Protein AF-A0A261B3L2-F1 (afdb_monomer_lite)

pLDDT: mean 71.05, std 16.64, range [34.56, 88.94]

Foldseek 3Di:
DDDDDDDPDDPPPPPPPPPDDDPQPVDPVSVVVVVVLLVLLVVLVVVLLVQLLVVCVVVVVDDPVRNVVLVVLQVVVCVVVVNQGDPVVSLVVCVVVCSDPVVNSVVSVVSLVVCCVPPPSNVSNNDDPPDD

Secondary structure (DSSP, 8-state):
--PPPPP-------PPPP----GGGS-HHHHHHHHHHHHHHHHHHHHHHHHHHHHHHHTT-S-HHHHHHHHHHHHHHHHHTTT---HHHHHHHHHHTT---HHHHHHHHHHHHHHHHH-GGGGGTS------

Sequence (132 aa):
MIFPELPFKEVWKTSAPTLRTRRCRSDKEYARTKALSFLDHRDSLKSYVRYLFRTTQQEQLLTDEEAVQLRKIFWKLDRKHKNYFSSDDFMWELNKNNWGKPNVTLSIHQFTEDWQKNDPKAKLILWYLTDC

Structure (mmCIF, N/CA/C/O backbone):
data_AF-A0A261B3L2-F1
#
_entry.id   AF-A0A261B3L2-F1
#
loop_
_atom_site.group_PDB
_atom_site.id
_atom_site.type_symbol
_atom_site.label_atom_id
_atom_site.label_alt_id
_atom_site.label_comp_id
_atom_site.label_asym_id
_atom_site.label_entity_id
_atom_site.label_seq_id
_atom_site.pdbx_PDB_ins_code
_atom_site.Cartn_x
_atom_site.Cartn_y
_atom_site.Cartn_z
_atom_site.occupancy
_atom_site.B_iso_or_equiv
_atom_site.auth_seq_id
_atom_site.auth_comp_id
_atom_site.auth_asym_id
_atom_site.auth_atom_id
_atom_site.pdbx_PDB_model_num
ATOM 1 N N . MET A 1 1 ? -27.968 -27.555 -23.103 1.00 35.84 1 MET A N 1
ATOM 2 C CA . MET A 1 1 ? -28.227 -26.183 -22.616 1.00 35.84 1 MET A CA 1
ATOM 3 C C . MET A 1 1 ? -26.954 -25.385 -22.822 1.00 35.84 1 MET A C 1
ATOM 5 O O . MET A 1 1 ? -25.933 -25.768 -22.274 1.00 35.84 1 MET A O 1
ATOM 9 N N . ILE A 1 2 ? -26.994 -24.372 -23.686 1.00 39.81 2 ILE A N 1
ATOM 10 C CA . ILE A 1 2 ? -25.851 -23.516 -24.028 1.00 39.81 2 ILE A CA 1
ATOM 11 C C . ILE A 1 2 ? -26.198 -22.127 -23.490 1.00 39.81 2 ILE A C 1
ATOM 13 O O . ILE A 1 2 ? -27.241 -21.585 -23.851 1.00 39.81 2 ILE A O 1
ATOM 17 N N . PHE A 1 3 ? -25.378 -21.592 -22.586 1.00 37.16 3 PHE A N 1
ATOM 18 C CA . PHE A 1 3 ? -25.517 -20.216 -22.108 1.00 37.16 3 PHE A CA 1
ATOM 19 C C . PHE A 1 3 ? -25.020 -19.264 -23.206 1.00 37.16 3 PHE A C 1
ATOM 21 O O . PHE A 1 3 ? -23.908 -19.467 -23.695 1.00 37.16 3 PHE A O 1
ATOM 28 N N . PRO A 1 4 ? -25.798 -18.250 -23.621 1.00 45.38 4 PRO A N 1
ATOM 29 C CA . PRO A 1 4 ? -25.314 -17.271 -24.581 1.00 45.38 4 PRO A CA 1
ATOM 30 C C . PRO A 1 4 ? -24.262 -16.381 -23.910 1.00 45.38 4 PRO A C 1
ATOM 32 O O . PRO A 1 4 ? -24.509 -15.792 -22.856 1.00 45.38 4 PRO A O 1
ATOM 35 N N . GLU A 1 5 ? -23.082 -16.302 -24.522 1.00 43.53 5 GLU A N 1
ATOM 36 C CA . GLU A 1 5 ? -22.013 -15.401 -24.104 1.00 43.53 5 GLU A CA 1
ATOM 37 C C . GLU A 1 5 ? -22.497 -13.948 -24.198 1.00 43.53 5 GLU A C 1
ATOM 39 O O . GLU A 1 5 ? -22.909 -13.465 -25.255 1.00 43.53 5 GLU A O 1
ATOM 44 N N . LEU A 1 6 ? -22.469 -13.246 -23.065 1.00 45.84 6 LEU A N 1
ATOM 45 C CA . LEU A 1 6 ? -22.732 -11.813 -23.014 1.00 45.84 6 LEU A CA 1
ATOM 46 C C . LEU A 1 6 ? -21.637 -11.069 -23.798 1.00 45.84 6 LEU A C 1
ATOM 48 O O . LEU A 1 6 ? -20.451 -11.331 -23.584 1.00 45.84 6 LEU A O 1
ATOM 52 N N . PRO A 1 7 ? -21.991 -10.110 -24.673 1.00 41.16 7 PRO A N 1
ATOM 53 C CA . PRO A 1 7 ? -21.003 -9.374 -25.440 1.00 41.16 7 PRO A CA 1
ATOM 54 C C . PRO A 1 7 ? -20.209 -8.460 -24.504 1.00 41.16 7 PRO A C 1
ATOM 56 O O . PRO A 1 7 ? -20.745 -7.520 -23.916 1.00 41.16 7 PRO A O 1
ATOM 59 N N . PHE A 1 8 ? -18.909 -8.728 -24.397 1.00 42.09 8 PHE A N 1
ATOM 60 C CA . PHE A 1 8 ? -17.940 -7.893 -23.695 1.00 42.09 8 PHE A CA 1
ATOM 61 C C . PHE A 1 8 ? -17.836 -6.534 -24.411 1.00 42.09 8 PHE A C 1
ATOM 63 O O . PHE A 1 8 ? -17.039 -6.342 -25.329 1.00 42.09 8 PHE A O 1
ATOM 70 N N . LYS A 1 9 ? -18.686 -5.575 -24.036 1.00 46.94 9 LYS A N 1
ATOM 71 C CA . LYS A 1 9 ? -18.595 -4.183 -24.484 1.00 46.94 9 LYS A CA 1
ATOM 72 C C . LYS A 1 9 ? -18.402 -3.271 -23.285 1.00 46.94 9 LYS A C 1
ATOM 74 O O . LYS A 1 9 ? -19.360 -2.763 -22.729 1.00 46.94 9 LYS A O 1
ATOM 79 N N . GLU A 1 10 ? -17.136 -3.026 -22.976 1.00 41.25 10 GLU A N 1
ATOM 80 C CA . GLU A 1 10 ? -16.633 -1.679 -22.703 1.00 41.25 10 GLU A CA 1
ATOM 81 C C . GLU A 1 10 ? -15.118 -1.677 -22.935 1.00 41.25 10 GLU A C 1
ATOM 83 O O . GLU A 1 10 ? -14.295 -1.963 -22.066 1.00 41.25 10 GLU A O 1
ATOM 88 N N . VAL A 1 11 ? -14.750 -1.408 -24.189 1.00 38.50 11 VAL A N 1
ATOM 89 C CA . VAL A 1 11 ? -13.375 -1.111 -24.581 1.00 38.50 11 VAL A CA 1
ATOM 90 C C . VAL A 1 11 ? -13.061 0.274 -24.030 1.00 38.50 11 VAL A C 1
ATOM 92 O O . VAL A 1 11 ? -13.355 1.289 -24.664 1.00 38.50 11 VAL A O 1
ATOM 95 N N . TRP A 1 12 ? -12.459 0.330 -22.844 1.00 34.56 12 TRP A N 1
ATOM 96 C CA . TRP A 1 12 ? -11.700 1.504 -22.437 1.00 34.56 12 TRP A CA 1
ATOM 97 C C . TRP A 1 12 ? -10.653 1.730 -23.528 1.00 34.56 12 TRP A C 1
ATOM 99 O O . TRP A 1 12 ? -9.710 0.952 -23.656 1.00 34.56 12 TRP A O 1
ATOM 109 N N . LYS A 1 13 ? -10.835 2.760 -24.362 1.00 37.12 13 LYS A N 1
ATOM 110 C CA . LYS A 1 13 ? -9.789 3.243 -25.267 1.00 37.12 13 LYS A CA 1
ATOM 111 C C . LYS A 1 13 ? -8.677 3.851 -24.411 1.00 37.12 13 LYS A C 1
ATOM 113 O O . LYS A 1 13 ? -8.535 5.067 -24.330 1.00 37.12 13 LYS A O 1
ATOM 118 N N . THR A 1 14 ? -7.889 3.014 -23.748 1.00 39.66 14 THR A N 1
ATOM 119 C CA . THR A 1 14 ? -6.543 3.387 -23.344 1.00 39.66 14 THR A CA 1
ATOM 120 C C . THR A 1 14 ? -5.756 3.462 -24.640 1.00 39.66 14 THR A C 1
ATOM 122 O O . THR A 1 14 ? -5.412 2.449 -25.244 1.00 39.66 14 THR A O 1
ATOM 125 N N . SER A 1 15 ? -5.535 4.678 -25.141 1.00 42.25 15 SER A N 1
ATOM 126 C CA . SER A 1 15 ? -4.474 4.895 -26.115 1.00 42.25 15 SER A CA 1
ATOM 127 C C . SER A 1 15 ? -3.233 4.198 -25.564 1.00 42.25 15 SER A C 1
ATOM 129 O O . SER A 1 15 ? -2.781 4.519 -24.462 1.00 42.25 15 SER A O 1
ATOM 131 N N . ALA A 1 16 ? -2.744 3.175 -26.275 1.00 44.56 16 ALA A N 1
ATOM 132 C CA . ALA A 1 16 ? -1.500 2.523 -25.901 1.00 44.56 16 ALA A CA 1
ATOM 133 C C . ALA A 1 16 ? -0.469 3.644 -25.716 1.00 44.56 16 ALA A C 1
ATOM 135 O O . ALA A 1 16 ? -0.374 4.502 -26.603 1.00 44.56 16 ALA A O 1
ATOM 136 N N . PRO A 1 17 ? 0.211 3.725 -24.558 1.00 46.50 17 PRO A N 1
ATOM 137 C CA . PRO A 1 17 ? 1.071 4.855 -24.256 1.00 46.50 17 PRO A CA 1
ATOM 138 C C . PRO A 1 17 ? 2.057 5.018 -25.408 1.00 46.50 17 PRO A C 1
ATOM 140 O O . PRO A 1 17 ? 2.831 4.108 -25.710 1.00 46.50 17 PRO A O 1
ATOM 143 N N . THR A 1 18 ? 1.976 6.155 -26.103 1.00 42.00 18 THR A N 1
ATOM 144 C CA . THR A 1 18 ? 2.860 6.435 -27.226 1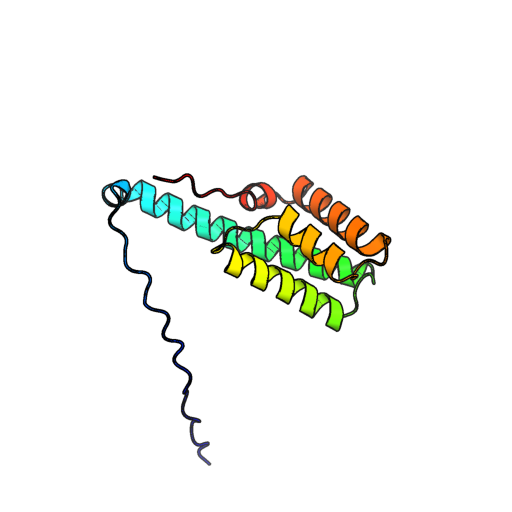.00 42.00 18 THR A CA 1
ATOM 145 C C . THR A 1 18 ? 4.280 6.398 -26.700 1.00 42.00 18 THR A C 1
ATOM 147 O O . THR A 1 18 ? 4.652 7.111 -25.767 1.00 42.00 18 THR A O 1
ATOM 150 N N . LEU A 1 19 ? 5.052 5.492 -27.285 1.00 43.19 19 LEU A N 1
ATOM 151 C CA . LEU A 1 19 ? 6.430 5.184 -26.958 1.00 43.19 19 LEU A CA 1
ATOM 152 C C . LEU A 1 19 ? 7.298 6.445 -27.167 1.00 43.19 19 LEU A C 1
ATOM 154 O O . LEU A 1 19 ? 7.993 6.539 -28.175 1.00 43.19 19 LEU A O 1
ATOM 158 N N . ARG A 1 20 ? 7.312 7.392 -26.213 1.00 44.16 20 ARG A N 1
ATOM 159 C CA . ARG A 1 20 ? 8.137 8.614 -26.267 1.00 44.16 20 ARG A CA 1
ATOM 160 C C . ARG A 1 20 ? 9.606 8.239 -26.483 1.00 44.16 20 ARG A C 1
ATOM 162 O O . ARG A 1 20 ? 10.206 7.511 -25.694 1.00 44.16 20 ARG A O 1
ATOM 169 N N . THR A 1 21 ? 10.171 8.713 -27.584 1.00 43.69 21 THR A N 1
ATOM 170 C CA . THR A 1 21 ? 11.564 8.514 -27.989 1.00 43.69 21 THR A CA 1
ATOM 171 C C . THR A 1 21 ? 12.462 9.488 -27.222 1.00 43.69 21 THR A C 1
ATOM 173 O O . THR A 1 21 ? 12.777 10.566 -27.716 1.00 43.69 21 THR A O 1
ATOM 176 N N . ARG A 1 22 ? 12.853 9.143 -25.988 1.00 52.16 22 ARG A N 1
ATOM 177 C CA . ARG A 1 22 ? 13.997 9.777 -25.299 1.00 52.16 22 ARG A CA 1
ATOM 178 C C . ARG A 1 22 ? 15.240 8.889 -25.431 1.00 52.16 22 ARG A C 1
ATOM 180 O O . ARG A 1 22 ? 15.117 7.676 -25.602 1.00 52.16 22 ARG A O 1
ATOM 187 N N . ARG A 1 23 ? 16.428 9.505 -25.335 1.00 50.41 23 ARG A N 1
ATOM 188 C CA . ARG A 1 23 ? 17.769 8.896 -25.506 1.00 50.41 23 ARG A CA 1
ATOM 189 C C . ARG A 1 23 ? 17.986 7.586 -24.725 1.00 50.41 23 ARG A C 1
ATOM 191 O O . ARG A 1 23 ? 18.772 6.759 -25.154 1.00 50.41 23 ARG A O 1
ATOM 198 N N . CYS A 1 24 ? 17.228 7.338 -23.659 1.00 51.53 24 CYS A N 1
ATOM 199 C CA . CYS A 1 24 ? 17.343 6.156 -22.797 1.00 51.53 24 CYS A CA 1
ATOM 200 C C . CYS A 1 24 ? 16.823 4.826 -23.375 1.00 51.53 24 CYS A C 1
ATOM 202 O O . CYS A 1 24 ? 16.789 3.830 -22.661 1.00 51.53 24 CYS A O 1
ATOM 204 N N . ARG A 1 25 ? 16.419 4.774 -24.655 1.00 53.34 25 ARG A N 1
ATOM 205 C CA . ARG A 1 25 ? 16.094 3.509 -25.344 1.00 53.34 25 ARG A CA 1
ATOM 206 C C . ARG A 1 25 ? 17.279 2.797 -25.984 1.00 53.34 25 ARG A C 1
ATOM 208 O O . ARG A 1 25 ? 17.163 1.602 -26.238 1.00 53.34 25 ARG A O 1
ATOM 215 N N . SER A 1 26 ? 18.365 3.503 -26.303 1.00 57.97 26 SER A N 1
ATOM 216 C CA . SER A 1 26 ? 19.537 2.858 -26.912 1.00 57.97 26 SER A CA 1
ATOM 217 C C . SER A 1 26 ? 20.249 1.932 -25.928 1.00 57.97 26 SER A C 1
ATOM 219 O O . SER A 1 26 ? 20.889 0.973 -26.349 1.00 57.97 26 SER A O 1
ATOM 221 N N . ASP A 1 27 ? 20.077 2.179 -24.629 1.00 72.19 27 ASP A N 1
ATOM 222 C CA . ASP A 1 27 ? 20.579 1.330 -23.560 1.00 72.19 27 ASP A CA 1
ATOM 223 C C . ASP A 1 27 ? 19.504 0.320 -23.122 1.00 72.19 27 ASP A C 1
ATOM 225 O O . ASP A 1 27 ? 18.587 0.607 -22.342 1.00 72.19 27 ASP A O 1
ATOM 229 N N . LYS A 1 28 ? 19.601 -0.890 -23.683 1.00 76.50 28 LYS A N 1
ATOM 230 C CA . LYS A 1 28 ? 18.696 -2.006 -23.380 1.00 76.50 28 LYS A CA 1
ATOM 231 C C . LYS A 1 28 ? 18.788 -2.442 -21.916 1.00 76.50 28 LYS A C 1
ATOM 233 O O . LYS A 1 28 ? 17.775 -2.866 -21.357 1.00 76.50 28 LYS A O 1
ATOM 238 N N . GL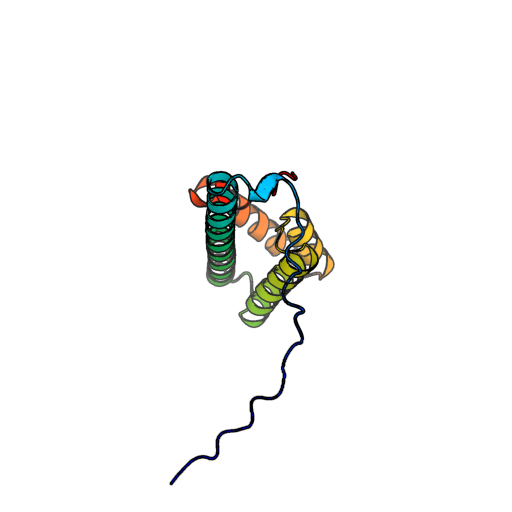U A 1 29 ? 19.965 -2.354 -21.301 1.00 78.31 29 GLU A N 1
ATOM 239 C CA . GLU A 1 29 ? 20.173 -2.757 -19.907 1.00 78.31 29 GLU A CA 1
ATOM 240 C C . GLU A 1 29 ? 19.546 -1.751 -18.950 1.00 78.31 29 GLU A C 1
ATOM 242 O O . GLU A 1 29 ? 18.862 -2.145 -18.000 1.00 78.31 29 GLU A O 1
ATOM 247 N N . TYR A 1 30 ? 19.668 -0.460 -19.257 1.00 73.00 30 TYR A N 1
ATOM 248 C CA . TYR A 1 30 ? 18.982 0.598 -18.525 1.00 73.00 30 TYR A CA 1
ATOM 249 C C . TYR A 1 30 ? 17.459 0.427 -18.576 1.00 73.00 30 TYR A C 1
ATOM 251 O O . TYR A 1 30 ? 16.793 0.426 -17.537 1.00 73.00 30 TYR A O 1
ATOM 259 N N . ALA A 1 31 ? 16.893 0.215 -19.771 1.00 74.25 31 ALA A N 1
ATOM 260 C CA . ALA A 1 31 ? 15.455 0.004 -19.936 1.00 74.25 31 ALA A CA 1
ATOM 261 C C . ALA A 1 31 ? 14.960 -1.248 -19.187 1.00 74.25 31 ALA A C 1
ATOM 263 O O . ALA A 1 31 ? 13.914 -1.205 -18.534 1.00 74.25 31 ALA A O 1
ATOM 264 N N . ARG A 1 32 ? 15.725 -2.349 -19.236 1.00 79.00 32 ARG A N 1
ATOM 265 C CA . ARG A 1 32 ? 15.420 -3.591 -18.508 1.00 79.00 32 ARG A CA 1
ATOM 266 C C . ARG A 1 32 ? 15.459 -3.382 -16.998 1.00 79.00 32 ARG A C 1
ATOM 268 O O . ARG A 1 32 ? 14.521 -3.779 -16.314 1.00 79.00 32 ARG A O 1
ATOM 275 N N . THR A 1 33 ? 16.504 -2.732 -16.493 1.00 80.06 33 THR A N 1
ATOM 276 C CA . THR A 1 33 ? 16.660 -2.429 -15.065 1.00 80.06 33 THR A CA 1
ATOM 277 C C . THR A 1 33 ? 15.503 -1.570 -14.569 1.00 80.06 33 THR A C 1
ATOM 279 O O . THR A 1 33 ? 14.860 -1.920 -13.586 1.00 80.06 33 THR A O 1
ATOM 282 N N . LYS A 1 34 ? 15.147 -0.506 -15.300 1.00 74.75 34 LYS A N 1
ATOM 283 C CA . LYS A 1 34 ? 13.999 0.347 -14.956 1.00 74.75 34 LYS A CA 1
ATOM 284 C C . LYS A 1 34 ? 12.678 -0.426 -14.935 1.00 74.75 34 LYS A C 1
ATOM 286 O O . LYS A 1 34 ? 11.874 -0.206 -14.032 1.00 74.75 34 LYS A O 1
ATOM 291 N N . ALA A 1 35 ? 12.454 -1.327 -15.892 1.00 80.12 35 ALA A N 1
ATOM 292 C CA . ALA A 1 35 ? 11.247 -2.151 -15.927 1.00 80.12 35 ALA A CA 1
ATOM 293 C C . ALA A 1 35 ? 11.168 -3.118 -14.733 1.00 80.12 35 ALA A C 1
ATOM 295 O O . ALA A 1 35 ? 10.114 -3.219 -14.108 1.00 80.12 35 ALA A O 1
ATOM 296 N N . LEU A 1 36 ? 12.273 -3.786 -14.386 1.00 83.62 36 LEU A N 1
ATOM 297 C CA . LEU A 1 36 ? 12.334 -4.685 -13.228 1.00 83.62 36 LEU A CA 1
ATOM 298 C C . LEU A 1 36 ? 12.134 -3.924 -11.914 1.00 83.62 36 LEU A C 1
ATOM 300 O O . LEU A 1 36 ? 11.268 -4.298 -11.132 1.00 83.62 36 LEU A O 1
ATOM 304 N N . SER A 1 37 ? 12.828 -2.798 -11.720 1.00 80.69 37 SER A N 1
ATOM 305 C CA . SER A 1 37 ? 12.649 -1.966 -10.523 1.00 80.69 37 SER A CA 1
ATOM 306 C C . SER A 1 37 ? 11.217 -1.451 -10.374 1.00 80.69 37 SER A C 1
ATOM 308 O O . SER A 1 37 ? 10.709 -1.368 -9.260 1.00 80.69 37 SER A O 1
ATOM 310 N N . PHE A 1 38 ? 10.542 -1.132 -11.484 1.00 81.06 38 PHE A N 1
ATOM 311 C CA . PHE A 1 38 ? 9.126 -0.779 -11.445 1.00 81.06 38 PHE A CA 1
ATOM 312 C C . PHE A 1 38 ? 8.268 -1.952 -10.951 1.00 81.06 38 PHE A C 1
ATOM 314 O O . PHE A 1 38 ? 7.417 -1.754 -10.088 1.00 81.06 38 PHE A O 1
ATOM 321 N N . LEU A 1 39 ? 8.485 -3.171 -11.454 1.00 85.62 39 LEU A N 1
ATOM 322 C CA . LEU A 1 39 ? 7.746 -4.356 -10.998 1.00 85.62 39 LEU A CA 1
ATOM 323 C C . LEU A 1 39 ? 7.980 -4.634 -9.507 1.00 85.62 39 LEU A C 1
ATOM 325 O O . LEU A 1 39 ? 7.008 -4.804 -8.768 1.00 85.62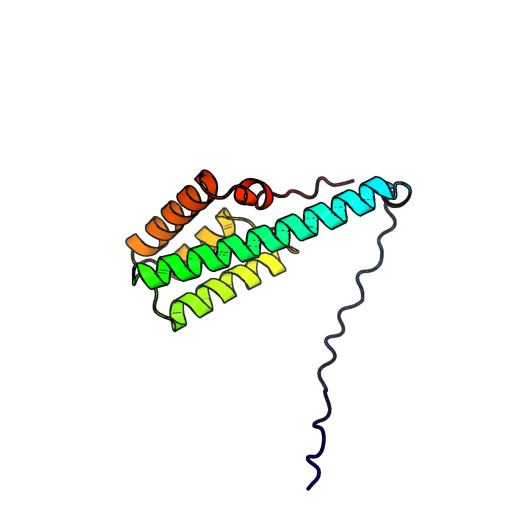 39 LEU A O 1
ATOM 329 N N . ASP A 1 40 ? 9.233 -4.575 -9.057 1.00 84.62 40 ASP A N 1
ATOM 330 C CA . ASP A 1 40 ? 9.606 -4.743 -7.650 1.00 84.62 40 ASP A CA 1
ATOM 331 C C . ASP A 1 40 ? 8.916 -3.703 -6.755 1.00 84.62 40 ASP A C 1
ATOM 333 O O . ASP A 1 40 ? 8.365 -4.032 -5.698 1.00 84.62 40 ASP A O 1
ATOM 337 N N . HIS A 1 41 ? 8.863 -2.449 -7.210 1.00 82.94 41 HIS A N 1
ATOM 338 C CA . HIS A 1 41 ? 8.121 -1.380 -6.549 1.00 82.94 41 HIS A CA 1
ATOM 339 C C . HIS A 1 41 ? 6.618 -1.701 -6.454 1.00 82.94 41 HIS A C 1
ATOM 341 O O . HIS A 1 41 ? 6.026 -1.595 -5.376 1.00 82.94 41 HIS A O 1
ATOM 347 N N . ARG A 1 42 ? 5.985 -2.158 -7.546 1.00 85.62 42 ARG A N 1
ATOM 348 C CA . ARG A 1 42 ? 4.552 -2.518 -7.552 1.00 85.62 42 ARG A CA 1
ATOM 349 C C . ARG A 1 42 ? 4.231 -3.668 -6.610 1.00 85.62 42 ARG A C 1
ATOM 351 O O . ARG A 1 42 ? 3.189 -3.639 -5.952 1.00 85.62 42 ARG A O 1
ATOM 358 N N . ASP A 1 43 ? 5.088 -4.674 -6.542 1.00 86.88 43 ASP A N 1
ATOM 359 C CA . ASP A 1 43 ? 4.870 -5.810 -5.651 1.00 86.88 43 ASP A CA 1
ATOM 360 C C . ASP A 1 43 ? 5.104 -5.445 -4.185 1.00 86.88 43 ASP A C 1
ATOM 362 O O . ASP A 1 43 ? 4.360 -5.902 -3.312 1.00 86.88 43 ASP A O 1
ATOM 366 N N . SER A 1 44 ? 6.044 -4.540 -3.920 1.00 84.81 44 SER A N 1
ATOM 367 C CA . SER A 1 44 ? 6.268 -3.969 -2.589 1.00 84.81 44 SER A CA 1
ATOM 368 C C . SER A 1 44 ? 5.069 -3.137 -2.126 1.00 84.81 44 SER A C 1
ATOM 370 O O . SER A 1 44 ? 4.559 -3.367 -1.031 1.00 84.81 44 SER A O 1
ATOM 372 N N . LEU A 1 45 ? 4.518 -2.276 -2.991 1.00 84.31 45 LEU A N 1
ATOM 373 C CA . LEU A 1 45 ? 3.289 -1.522 -2.711 1.00 84.31 45 LEU A CA 1
ATOM 374 C C . LEU A 1 45 ? 2.093 -2.434 -2.407 1.00 84.31 45 LEU A C 1
ATOM 376 O O . LEU A 1 45 ? 1.359 -2.197 -1.448 1.00 84.31 45 LEU A O 1
ATOM 380 N N . LYS A 1 46 ? 1.887 -3.502 -3.190 1.00 86.31 46 LYS A N 1
ATOM 381 C CA . LYS A 1 46 ? 0.821 -4.483 -2.908 1.00 86.31 46 LYS A CA 1
ATOM 382 C C . LYS A 1 46 ? 1.025 -5.164 -1.554 1.00 86.31 46 LYS A C 1
ATOM 384 O O . LYS A 1 46 ? 0.036 -5.440 -0.877 1.00 86.31 46 LYS A O 1
ATOM 389 N N . SER A 1 47 ? 2.274 -5.465 -1.187 1.00 87.88 47 SER A N 1
ATOM 390 C CA . SER A 1 47 ? 2.622 -6.056 0.112 1.00 87.88 47 SER A CA 1
ATOM 391 C C . SER A 1 47 ? 2.233 -5.120 1.253 1.00 87.88 47 SER A C 1
ATOM 393 O O . SER A 1 47 ? 1.496 -5.525 2.147 1.00 87.88 47 SER A O 1
ATOM 395 N N . TYR A 1 48 ? 2.623 -3.850 1.154 1.00 85.75 48 TYR A N 1
ATOM 396 C CA . TYR A 1 48 ? 2.292 -2.816 2.130 1.00 85.75 48 TYR A CA 1
ATOM 397 C C . TYR A 1 48 ? 0.782 -2.611 2.302 1.00 85.75 48 TYR A C 1
ATOM 399 O O . TYR A 1 48 ? 0.279 -2.655 3.420 1.00 85.75 48 TYR A O 1
ATOM 407 N N . VAL A 1 49 ? 0.022 -2.484 1.208 1.00 84.81 49 VAL A N 1
ATOM 408 C CA . VAL A 1 49 ? -1.443 -2.327 1.294 1.00 84.81 49 VAL A CA 1
ATOM 409 C C . VAL A 1 49 ? -2.102 -3.545 1.943 1.00 84.81 49 VAL A C 1
ATOM 411 O O . VAL A 1 49 ? -3.035 -3.395 2.727 1.00 84.81 49 VAL A O 1
ATOM 414 N N . ARG A 1 50 ? -1.627 -4.760 1.634 1.00 87.75 50 ARG A N 1
ATOM 415 C CA . ARG A 1 50 ? -2.124 -5.987 2.279 1.00 87.75 50 ARG A CA 1
ATOM 416 C C . ARG A 1 50 ? -1.795 -6.019 3.765 1.00 87.75 50 ARG A C 1
ATOM 418 O O . ARG A 1 50 ? -2.643 -6.454 4.535 1.00 87.75 50 ARG A O 1
ATOM 425 N N . TYR A 1 51 ? -0.589 -5.599 4.140 1.00 88.94 51 TYR A N 1
ATOM 426 C CA . TYR A 1 51 ? -0.184 -5.488 5.535 1.00 88.94 51 TYR A CA 1
ATOM 427 C C . TYR A 1 51 ? -1.104 -4.514 6.276 1.00 88.94 51 TYR A C 1
ATOM 429 O O . TYR A 1 51 ? -1.782 -4.938 7.204 1.00 88.94 51 TYR A O 1
ATOM 437 N N . LEU A 1 52 ? -1.246 -3.273 5.794 1.00 86.00 52 LEU A N 1
ATOM 438 C CA . LEU A 1 52 ? -2.108 -2.278 6.438 1.00 86.00 52 LEU A CA 1
ATOM 439 C C . LEU A 1 52 ? -3.549 -2.768 6.589 1.00 86.00 52 LEU A C 1
ATOM 441 O O . LEU A 1 52 ? -4.143 -2.622 7.653 1.00 86.00 52 LEU A O 1
ATOM 445 N N . PHE A 1 53 ? -4.107 -3.373 5.540 1.00 84.44 53 PHE A N 1
ATOM 446 C CA . PHE A 1 53 ? -5.466 -3.910 5.564 1.00 84.44 53 PHE A CA 1
ATOM 447 C C . PHE A 1 53 ? -5.630 -5.003 6.628 1.00 84.44 53 PHE A C 1
ATOM 449 O O . PHE A 1 53 ? -6.568 -4.963 7.414 1.00 84.44 53 PHE A O 1
ATOM 456 N N . ARG A 1 54 ? -4.693 -5.957 6.693 1.00 87.06 54 ARG A N 1
ATOM 457 C CA . ARG A 1 54 ? -4.739 -7.039 7.685 1.00 87.06 54 ARG A CA 1
ATOM 458 C C . ARG A 1 54 ? -4.591 -6.511 9.104 1.00 87.06 54 ARG A C 1
ATOM 460 O O . ARG A 1 54 ? -5.391 -6.881 9.952 1.00 87.06 54 ARG A O 1
ATOM 467 N N . THR A 1 55 ? -3.615 -5.641 9.346 1.00 88.06 55 THR A N 1
ATOM 468 C CA . THR A 1 55 ? -3.346 -5.106 10.685 1.00 88.06 55 THR A CA 1
ATOM 469 C C . THR A 1 55 ? -4.518 -4.260 11.179 1.00 88.06 55 THR A C 1
ATOM 471 O O . THR A 1 55 ? -4.980 -4.442 12.297 1.00 88.06 55 THR A O 1
ATOM 474 N N . THR A 1 56 ? -5.085 -3.397 10.331 1.00 84.25 56 THR A N 1
ATOM 475 C CA . THR A 1 56 ? -6.241 -2.566 10.718 1.00 84.25 56 THR A CA 1
ATOM 476 C C . THR A 1 56 ? -7.506 -3.376 11.009 1.00 84.25 56 THR A C 1
ATOM 478 O O . THR A 1 56 ? -8.258 -3.002 11.907 1.00 84.25 56 THR A O 1
ATOM 481 N N . GLN A 1 57 ? -7.731 -4.493 10.310 1.00 84.12 57 GLN A N 1
ATOM 482 C CA . GLN A 1 57 ? -8.815 -5.425 10.638 1.00 84.12 57 GLN A CA 1
ATOM 483 C C . GLN A 1 57 ? -8.537 -6.214 11.925 1.00 84.12 57 GLN A C 1
ATOM 485 O O . GLN A 1 57 ? -9.434 -6.368 12.750 1.00 84.12 57 GLN A O 1
ATOM 490 N N . GLN A 1 58 ? -7.309 -6.712 12.112 1.00 87.81 58 GLN A N 1
ATOM 491 C CA . GLN A 1 58 ? -6.910 -7.465 13.309 1.00 87.81 58 GLN A CA 1
ATOM 492 C C . GLN A 1 58 ? -7.065 -6.633 14.585 1.00 87.81 58 GLN A C 1
ATOM 494 O O . GLN A 1 58 ? -7.594 -7.126 15.576 1.00 87.81 58 GLN A O 1
ATOM 499 N N . GLU A 1 59 ? -6.680 -5.362 14.521 1.00 86.69 59 GLU A N 1
ATOM 500 C CA . GLU A 1 59 ? -6.799 -4.396 15.617 1.00 86.69 59 GLU A CA 1
ATOM 501 C C . GLU A 1 59 ? -8.218 -3.807 15.746 1.00 86.69 59 GLU A C 1
ATOM 503 O O . GLU A 1 59 ? -8.448 -2.910 16.553 1.00 86.69 59 GLU A O 1
ATOM 508 N N . GLN A 1 60 ? -9.180 -4.286 14.943 1.00 84.81 60 GLN A N 1
ATOM 509 C CA . GLN A 1 60 ? -10.576 -3.822 14.924 1.00 84.81 60 GLN A CA 1
ATOM 510 C C . GLN A 1 60 ? -10.706 -2.298 14.745 1.00 84.81 60 GLN A C 1
ATOM 512 O O . GLN A 1 60 ? -11.648 -1.668 15.228 1.00 84.81 60 GLN A O 1
ATOM 517 N N . LEU A 1 61 ? -9.744 -1.694 14.040 1.00 83.31 61 LEU A N 1
ATOM 518 C CA . LEU A 1 61 ? -9.686 -0.254 13.796 1.00 83.31 61 LEU A CA 1
ATOM 519 C C . LEU A 1 61 ? -10.588 0.167 12.640 1.00 83.31 61 LEU A C 1
ATOM 521 O O . LEU A 1 61 ? -11.077 1.294 12.639 1.00 83.31 61 LEU A O 1
ATOM 525 N N . LEU A 1 62 ? -10.777 -0.727 11.668 1.00 81.50 62 LEU A N 1
ATOM 526 C CA . LEU A 1 62 ? -11.637 -0.529 10.507 1.00 81.50 62 LEU A CA 1
ATOM 527 C C . LEU A 1 62 ? -12.619 -1.693 10.383 1.00 81.50 62 LEU A C 1
ATOM 529 O O . LEU A 1 62 ? -12.249 -2.857 10.541 1.00 81.50 62 LEU A O 1
ATOM 533 N N . THR A 1 63 ? -13.856 -1.373 10.023 1.00 82.94 63 THR A N 1
ATOM 534 C CA . THR A 1 63 ? -14.819 -2.336 9.480 1.00 82.94 63 THR A CA 1
ATOM 535 C C . THR A 1 63 ? -14.396 -2.806 8.082 1.00 82.94 63 THR A C 1
ATOM 537 O O . THR A 1 63 ? -13.556 -2.189 7.422 1.00 82.94 63 THR A O 1
ATOM 540 N N . ASP A 1 64 ? -15.001 -3.882 7.577 1.00 82.06 64 ASP A N 1
ATOM 541 C CA . ASP A 1 64 ? -14.706 -4.392 6.229 1.00 82.06 64 ASP A CA 1
ATOM 542 C C . ASP A 1 64 ? -15.019 -3.368 5.130 1.00 82.06 64 ASP A C 1
ATOM 544 O O . ASP A 1 64 ? -14.251 -3.193 4.180 1.00 82.06 64 ASP A O 1
ATOM 548 N N . GLU A 1 65 ? -16.134 -2.654 5.274 1.00 83.81 65 GLU A N 1
ATOM 549 C CA . GLU A 1 65 ? -16.542 -1.582 4.365 1.00 83.81 65 GLU A CA 1
ATOM 550 C C . GLU A 1 65 ? -15.523 -0.447 4.374 1.00 83.81 65 GLU A C 1
ATOM 552 O O . GLU A 1 65 ? -15.151 0.081 3.317 1.00 83.81 65 GLU A O 1
ATOM 557 N N . GLU A 1 66 ? -15.022 -0.118 5.564 1.00 82.31 66 GLU A N 1
ATOM 558 C CA . GLU A 1 66 ? -14.008 0.901 5.729 1.00 82.31 66 GLU A CA 1
ATOM 559 C C . GLU A 1 66 ? -12.690 0.475 5.057 1.00 82.31 66 GLU A C 1
ATOM 561 O O . GLU A 1 66 ? -12.129 1.160 4.193 1.00 82.31 66 GLU A O 1
ATOM 566 N N . ALA A 1 67 ? -12.227 -0.732 5.351 1.00 80.25 67 ALA A N 1
ATOM 567 C CA . ALA A 1 67 ? -11.008 -1.275 4.777 1.00 80.25 67 ALA A CA 1
ATOM 568 C C . ALA A 1 67 ? -11.078 -1.346 3.228 1.00 80.25 67 ALA A C 1
ATOM 570 O O . ALA A 1 67 ? -10.087 -1.100 2.525 1.00 80.25 67 ALA A O 1
ATOM 571 N N . VAL A 1 68 ? -12.265 -1.594 2.654 1.00 84.50 68 VAL A N 1
ATOM 572 C CA . VAL A 1 68 ? -12.498 -1.527 1.201 1.00 84.50 68 VAL A CA 1
ATOM 573 C C . VAL A 1 68 ? -12.328 -0.108 0.647 1.00 84.50 68 VAL A C 1
ATOM 575 O O . VAL A 1 68 ? -11.730 0.043 -0.427 1.00 84.50 68 VAL A O 1
ATOM 578 N N . GLN A 1 69 ? -12.813 0.945 1.315 1.00 83.38 69 GLN A N 1
ATOM 579 C CA . GLN A 1 69 ? -12.597 2.306 0.800 1.00 83.38 69 GLN A CA 1
ATOM 580 C C . GLN A 1 69 ? -11.164 2.787 1.016 1.00 83.38 69 GLN A C 1
ATOM 582 O O . GLN A 1 69 ? -10.650 3.464 0.128 1.00 83.38 69 GLN A O 1
ATOM 587 N N . LEU A 1 70 ? -10.489 2.392 2.102 1.00 82.62 70 LEU A N 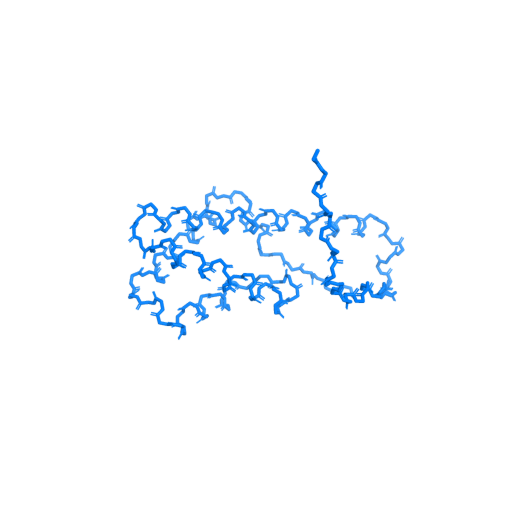1
ATOM 588 C CA . LEU A 1 70 ? -9.057 2.655 2.294 1.00 82.62 70 LEU A CA 1
ATOM 589 C C . LEU A 1 70 ? -8.266 2.194 1.058 1.00 82.62 70 LEU A C 1
ATOM 591 O O . LEU A 1 70 ? -7.495 2.950 0.458 1.00 82.62 70 LEU A O 1
ATOM 595 N N . ARG A 1 71 ? -8.552 0.972 0.593 1.00 85.56 71 ARG A N 1
ATOM 596 C CA . ARG A 1 71 ? -7.979 0.416 -0.638 1.00 85.56 71 ARG A CA 1
ATOM 597 C C . ARG A 1 71 ? -8.357 1.231 -1.882 1.00 85.56 71 ARG A C 1
ATOM 599 O O . ARG A 1 71 ? -7.520 1.406 -2.768 1.00 85.56 71 ARG A O 1
ATOM 606 N N . LYS A 1 72 ? -9.591 1.737 -1.987 1.00 87.25 72 LYS A N 1
ATOM 607 C CA . LYS A 1 72 ? -10.016 2.595 -3.112 1.00 87.25 72 LYS A CA 1
ATOM 608 C C . LYS A 1 72 ? -9.283 3.938 -3.123 1.00 87.25 72 LYS A C 1
ATOM 610 O O . LYS A 1 72 ? -8.853 4.357 -4.197 1.00 87.25 72 LYS A O 1
ATOM 615 N N . ILE A 1 73 ? -9.126 4.590 -1.968 1.00 85.00 73 ILE A N 1
ATOM 616 C CA . ILE A 1 73 ? -8.390 5.857 -1.818 1.00 85.00 73 ILE A CA 1
ATOM 617 C C . ILE A 1 73 ? -6.948 5.662 -2.279 1.00 85.00 73 ILE A C 1
ATOM 619 O O . ILE A 1 73 ? -6.478 6.410 -3.138 1.00 85.00 73 ILE A O 1
ATOM 623 N N . PHE A 1 74 ? -6.300 4.592 -1.811 1.00 84.31 74 PHE A N 1
ATOM 624 C CA . PHE A 1 74 ? -4.948 4.231 -2.227 1.00 84.31 74 PHE A CA 1
ATOM 625 C C . PHE A 1 74 ? -4.821 4.137 -3.759 1.00 84.31 74 PHE A C 1
ATOM 627 O O . PHE A 1 74 ? -4.035 4.862 -4.366 1.00 84.31 74 PHE A O 1
ATOM 634 N N . TRP A 1 75 ? -5.640 3.309 -4.423 1.00 84.94 75 TRP A N 1
ATOM 635 C CA . TRP A 1 75 ? -5.547 3.129 -5.882 1.00 84.94 75 TRP A CA 1
ATOM 636 C C . TRP A 1 75 ? -6.017 4.344 -6.688 1.00 84.94 75 TRP A C 1
ATOM 638 O O . TRP A 1 75 ? -5.672 4.493 -7.864 1.00 84.94 75 TRP A O 1
ATOM 648 N N . LYS A 1 76 ? -6.851 5.208 -6.104 1.00 87.12 76 LYS A N 1
ATOM 649 C CA . LYS A 1 76 ? -7.232 6.485 -6.715 1.00 87.12 76 LYS A CA 1
ATOM 650 C C . LYS A 1 76 ? -6.032 7.429 -6.746 1.00 87.12 76 LYS A C 1
ATOM 652 O O . LYS A 1 76 ? -5.763 8.001 -7.801 1.00 87.12 76 LYS A O 1
ATOM 657 N N . LEU A 1 77 ? -5.314 7.555 -5.632 1.00 83.62 77 LEU A N 1
ATOM 658 C CA . LEU A 1 77 ? -4.112 8.380 -5.542 1.00 83.62 77 LEU A CA 1
ATOM 659 C C . LEU A 1 77 ? -2.995 7.838 -6.427 1.00 83.62 77 LEU A C 1
ATOM 661 O O . LEU A 1 77 ? -2.492 8.570 -7.271 1.00 83.62 77 LEU A O 1
ATOM 665 N N . ASP A 1 78 ? -2.699 6.544 -6.345 1.00 83.25 78 ASP A N 1
ATOM 666 C CA . ASP A 1 78 ? -1.684 5.900 -7.184 1.00 83.25 78 ASP A CA 1
ATOM 667 C C . ASP A 1 78 ? -1.894 6.195 -8.683 1.00 83.25 78 ASP A C 1
ATOM 669 O O . ASP A 1 78 ? -0.977 6.623 -9.384 1.00 83.25 78 ASP A O 1
ATOM 673 N N . ARG A 1 79 ? -3.137 6.093 -9.176 1.00 83.12 79 ARG A N 1
ATOM 674 C CA . ARG A 1 79 ? -3.471 6.452 -10.566 1.00 83.12 79 ARG A CA 1
ATOM 675 C C . ARG A 1 79 ? -3.348 7.948 -10.846 1.00 83.12 79 ARG A C 1
ATOM 677 O O . ARG A 1 79 ? -2.814 8.321 -11.891 1.00 83.12 79 ARG A O 1
ATOM 684 N N . LYS A 1 80 ? -3.824 8.804 -9.934 1.00 83.00 80 LYS A N 1
ATOM 685 C CA . LYS A 1 80 ? -3.730 10.272 -10.052 1.00 83.00 80 LYS A CA 1
ATOM 686 C C . LYS A 1 80 ? -2.273 10.722 -10.194 1.00 83.00 80 LYS A C 1
ATOM 688 O O . LYS A 1 80 ? -1.982 11.601 -11.001 1.00 83.00 80 LYS A O 1
ATOM 693 N N . HIS A 1 81 ? -1.366 10.066 -9.479 1.00 78.56 81 HIS A N 1
ATOM 694 C CA . HIS A 1 81 ? 0.064 10.353 -9.479 1.00 78.56 81 HIS A CA 1
ATOM 695 C C . HIS A 1 81 ? 0.853 9.499 -10.490 1.00 78.56 81 HIS A C 1
ATOM 697 O O . HIS A 1 81 ? 2.069 9.400 -10.401 1.00 78.56 81 HIS A O 1
ATOM 703 N N . LYS A 1 82 ? 0.195 8.908 -11.502 1.00 79.38 82 LYS A N 1
ATOM 704 C CA . LYS A 1 82 ? 0.848 8.135 -12.583 1.00 79.38 82 LYS A CA 1
ATOM 705 C C . LYS A 1 82 ? 1.710 6.965 -12.073 1.00 79.38 82 LYS A C 1
ATOM 707 O O . LYS A 1 82 ? 2.782 6.701 -12.614 1.00 79.38 82 LYS A O 1
ATOM 712 N N . ASN A 1 83 ? 1.196 6.227 -11.090 1.00 72.69 83 ASN A N 1
ATOM 713 C CA . ASN A 1 83 ? 1.845 5.112 -10.388 1.00 72.69 83 ASN A CA 1
ATOM 714 C C . ASN A 1 83 ? 3.023 5.521 -9.494 1.00 72.69 83 ASN A C 1
ATOM 716 O O . ASN A 1 83 ? 3.870 4.687 -9.180 1.00 72.69 83 ASN A O 1
ATOM 720 N N . TYR A 1 84 ? 3.081 6.794 -9.109 1.00 72.75 84 TYR A N 1
ATOM 721 C CA . TYR A 1 84 ? 3.983 7.286 -8.083 1.00 72.75 84 TYR A CA 1
ATOM 722 C C . TYR A 1 84 ? 3.223 7.355 -6.757 1.00 72.75 84 TYR A C 1
ATOM 724 O O . TYR A 1 84 ? 2.338 8.193 -6.580 1.00 72.75 84 TYR A O 1
ATOM 732 N N . PHE A 1 85 ? 3.520 6.434 -5.843 1.00 73.38 85 PHE A N 1
ATOM 733 C CA . PHE A 1 85 ? 2.899 6.445 -4.524 1.00 73.38 85 PHE A CA 1
ATOM 734 C C . PHE A 1 85 ? 3.544 7.512 -3.633 1.00 73.38 85 PHE A C 1
ATOM 736 O O . PHE A 1 85 ? 4.764 7.573 -3.507 1.00 73.38 85 PHE A O 1
ATOM 743 N N . SER A 1 86 ? 2.703 8.314 -2.983 1.00 75.50 86 SER A N 1
ATOM 744 C CA . SER A 1 86 ? 3.087 9.330 -2.005 1.00 75.50 86 SER A CA 1
ATOM 745 C C . SER A 1 86 ? 2.412 8.991 -0.679 1.00 75.50 86 SER A C 1
ATOM 747 O O . SER A 1 86 ? 1.180 8.976 -0.596 1.00 75.50 86 SER A O 1
ATOM 749 N N . SER A 1 87 ? 3.212 8.675 0.345 1.00 72.44 87 SER A N 1
ATOM 750 C CA . SER A 1 87 ? 2.705 8.428 1.701 1.00 72.44 87 SER A CA 1
ATOM 751 C C . SER A 1 87 ? 1.977 9.652 2.239 1.00 72.44 87 SER A C 1
ATOM 753 O O . SER A 1 87 ? 0.913 9.516 2.834 1.00 72.44 87 SER A O 1
ATOM 755 N N . ASP A 1 88 ? 2.508 10.838 1.966 1.00 76.44 88 ASP A N 1
ATOM 756 C CA . ASP A 1 88 ? 2.000 12.094 2.509 1.00 76.44 88 ASP A CA 1
ATOM 757 C C . ASP A 1 88 ? 0.634 12.431 1.909 1.00 76.44 88 ASP A C 1
ATOM 759 O O . ASP A 1 88 ? -0.305 12.725 2.647 1.00 76.44 88 ASP A O 1
ATOM 763 N N . ASP A 1 89 ? 0.477 12.285 0.586 1.00 81.56 89 ASP A N 1
ATOM 764 C CA . ASP A 1 89 ? -0.815 12.480 -0.087 1.00 81.56 89 ASP A CA 1
ATOM 765 C C . ASP A 1 89 ? -1.853 11.452 0.376 1.00 81.56 89 ASP A C 1
ATOM 767 O O . ASP A 1 89 ? -3.038 11.768 0.520 1.00 81.56 89 ASP A O 1
ATOM 771 N N . PHE A 1 90 ? -1.414 10.213 0.619 1.00 80.25 90 PHE A N 1
ATOM 772 C CA . PHE A 1 90 ? -2.277 9.166 1.151 1.00 80.25 90 PHE A CA 1
ATOM 773 C C . PHE A 1 90 ? -2.776 9.521 2.550 1.00 80.25 90 PHE A C 1
ATOM 775 O O . PHE A 1 90 ? -3.987 9.561 2.760 1.00 80.25 90 PHE A O 1
ATOM 782 N N . MET A 1 91 ? -1.880 9.867 3.474 1.00 78.19 91 MET A N 1
ATOM 783 C CA . MET A 1 91 ? -2.249 10.261 4.837 1.00 78.19 91 MET A CA 1
ATOM 784 C C . MET A 1 91 ? -3.098 11.539 4.860 1.00 78.19 91 MET A C 1
ATOM 786 O O . MET A 1 91 ? -4.055 11.635 5.631 1.00 78.19 91 MET A O 1
ATOM 790 N N . TRP A 1 92 ? -2.810 12.498 3.977 1.00 82.38 92 TRP A N 1
ATOM 791 C CA . TRP A 1 92 ? -3.604 13.713 3.814 1.00 82.38 92 TRP A CA 1
ATOM 792 C C . TRP A 1 92 ? -5.056 13.415 3.416 1.00 82.38 92 TRP A C 1
ATOM 794 O O . TRP A 1 92 ? -5.985 13.939 4.034 1.00 82.38 92 TRP A O 1
ATOM 804 N N . GLU A 1 93 ? -5.283 12.549 2.421 1.00 83.56 93 GLU A N 1
ATOM 805 C CA . GLU A 1 93 ? -6.643 12.151 2.025 1.00 83.56 93 GLU A CA 1
ATOM 806 C C . GLU A 1 93 ? -7.370 11.369 3.127 1.00 83.56 93 GLU A C 1
ATOM 808 O O . GLU A 1 93 ? -8.579 11.544 3.297 1.00 83.56 93 GLU A O 1
ATOM 813 N N . LEU A 1 94 ? -6.668 10.546 3.913 1.00 78.81 94 LEU A N 1
ATOM 814 C CA . LEU A 1 94 ? -7.284 9.856 5.054 1.00 78.81 94 LEU A CA 1
ATOM 815 C C . LEU A 1 94 ? -7.769 10.839 6.122 1.00 78.81 94 LEU A C 1
ATOM 817 O O . LEU A 1 94 ? -8.908 10.736 6.581 1.00 78.81 94 LEU A O 1
ATOM 821 N N . ASN A 1 95 ? -6.952 11.842 6.444 1.00 77.25 95 ASN A N 1
ATOM 822 C CA . ASN A 1 95 ? -7.325 12.899 7.381 1.00 77.25 95 ASN A CA 1
ATOM 823 C C . ASN A 1 95 ? -8.504 13.733 6.874 1.00 77.25 95 ASN A C 1
ATOM 825 O O . ASN A 1 95 ? -9.444 14.001 7.620 1.00 77.25 95 ASN A O 1
ATOM 829 N N . LYS A 1 96 ? -8.494 14.104 5.589 1.00 78.88 96 LYS A N 1
ATOM 830 C CA . LYS A 1 96 ? -9.530 14.952 4.985 1.00 78.88 96 LYS A CA 1
ATOM 831 C C . LYS A 1 96 ? -10.917 14.312 4.995 1.00 78.88 96 LYS A C 1
ATOM 833 O O . LYS A 1 96 ? -11.909 15.014 5.163 1.00 78.88 96 LYS A O 1
ATOM 838 N N . ASN A 1 97 ? -11.002 12.999 4.796 1.00 68.31 97 ASN A N 1
ATOM 839 C CA . ASN A 1 97 ? -12.291 12.310 4.747 1.00 68.31 97 ASN A CA 1
ATOM 840 C C . ASN A 1 97 ? -12.887 12.043 6.143 1.00 68.31 97 ASN A C 1
ATOM 842 O O . ASN A 1 97 ? -13.928 11.399 6.232 1.00 68.31 97 ASN A O 1
ATOM 846 N N . ASN A 1 98 ? -12.263 12.532 7.224 1.00 61.59 98 ASN A N 1
ATOM 847 C CA . ASN A 1 98 ? -12.707 12.314 8.603 1.00 61.59 98 ASN A CA 1
ATOM 848 C C . ASN A 1 98 ? -12.838 10.823 8.968 1.00 61.59 98 ASN A C 1
ATOM 850 O O . ASN A 1 98 ? -13.617 10.440 9.834 1.00 61.59 98 ASN A O 1
ATOM 854 N N . TRP A 1 99 ? -12.012 9.982 8.338 1.00 60.50 99 TRP A N 1
ATOM 855 C CA . TRP A 1 99 ? -11.793 8.590 8.752 1.00 60.50 99 TRP A CA 1
ATOM 856 C C . TRP A 1 99 ? -11.057 8.511 10.098 1.00 60.50 99 TRP A C 1
ATOM 858 O O . TRP A 1 99 ? -10.903 7.448 10.695 1.00 60.50 99 TRP A O 1
ATOM 868 N N . GLY A 1 100 ? -10.637 9.676 10.594 1.00 50.03 100 GLY A N 1
ATOM 869 C CA . GLY A 1 100 ? -10.155 9.911 11.932 1.00 50.03 100 GLY A CA 1
ATOM 870 C C . GLY A 1 100 ? -11.272 9.863 12.974 1.00 50.03 100 GLY A C 1
ATOM 871 O O . GLY A 1 100 ? -11.810 10.891 13.377 1.00 50.03 100 GLY A O 1
ATOM 872 N N . LYS A 1 101 ? -11.442 8.697 13.600 1.00 59.00 101 LYS A N 1
ATOM 873 C CA . LYS A 1 101 ? -11.173 8.737 15.043 1.00 59.00 101 LYS A CA 1
ATOM 874 C C . LYS A 1 101 ? -9.681 9.070 15.174 1.00 59.00 101 LYS A C 1
ATOM 876 O O . LYS A 1 101 ? -8.904 8.450 14.449 1.00 59.00 101 LYS A O 1
ATOM 881 N N . PRO A 1 102 ? -9.253 10.000 16.044 1.00 59.03 102 PRO A N 1
ATOM 882 C CA . PRO A 1 102 ? -7.845 10.406 16.165 1.00 59.03 102 PRO A CA 1
ATOM 883 C C . PRO A 1 102 ? -6.855 9.226 16.207 1.00 59.03 102 PRO A C 1
ATOM 885 O O . PRO A 1 102 ? -5.739 9.321 15.704 1.00 59.03 102 PRO A O 1
ATOM 888 N N . ASN A 1 103 ? -7.309 8.085 16.727 1.00 68.44 103 ASN A N 1
ATOM 889 C CA . ASN A 1 103 ? -6.532 6.861 16.857 1.00 68.44 103 ASN A CA 1
ATOM 890 C C . ASN A 1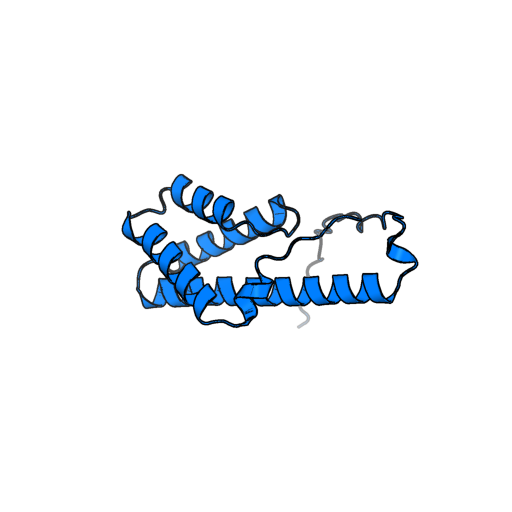 103 ? -6.275 6.132 15.526 1.00 68.44 103 ASN A C 1
ATOM 892 O O . ASN A 1 103 ? -5.219 5.541 15.384 1.00 68.44 103 ASN A O 1
ATOM 896 N N . VAL A 1 104 ? -7.170 6.178 14.532 1.00 73.31 104 VAL A N 1
ATOM 897 C CA . VAL A 1 104 ? -7.035 5.360 13.306 1.00 73.31 104 VAL A CA 1
ATOM 898 C C . VAL A 1 104 ? -5.915 5.875 12.403 1.00 73.31 104 VAL A C 1
ATOM 900 O O . VAL A 1 104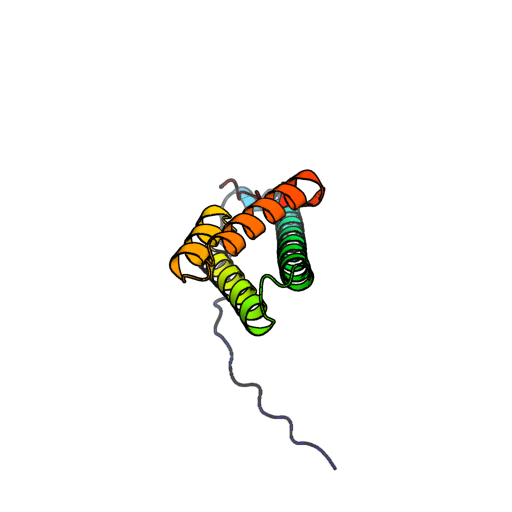 ? -5.049 5.097 12.011 1.00 73.31 104 VAL A O 1
ATOM 903 N N . THR A 1 105 ? -5.876 7.179 12.104 1.00 75.31 105 THR A N 1
ATOM 904 C CA . THR A 1 105 ? -4.767 7.762 11.325 1.00 75.31 105 THR A CA 1
ATOM 905 C C . THR A 1 105 ? -3.436 7.560 12.048 1.00 75.31 105 THR A C 1
ATOM 907 O O . THR A 1 105 ? -2.449 7.181 11.418 1.00 75.31 105 THR A O 1
ATOM 910 N N . LEU A 1 106 ? -3.404 7.785 13.367 1.00 77.56 106 LEU A N 1
ATOM 911 C CA . LEU A 1 106 ? -2.195 7.607 14.168 1.00 77.56 106 LEU A CA 1
ATOM 912 C C . LEU A 1 106 ? -1.712 6.148 14.139 1.00 77.56 106 LEU A C 1
ATOM 914 O O . LEU A 1 106 ? -0.532 5.904 13.904 1.00 77.56 106 LEU A O 1
ATOM 918 N N . SER A 1 107 ? -2.617 5.179 14.294 1.00 82.62 107 SER A N 1
ATOM 919 C CA . SER A 1 107 ? -2.288 3.755 14.193 1.00 82.62 107 SER A CA 1
ATOM 920 C C . SER A 1 107 ? -1.811 3.376 12.792 1.00 82.62 107 SER A C 1
ATOM 922 O O . SER A 1 107 ? -0.820 2.671 12.664 1.00 82.62 107 SER A O 1
ATOM 924 N N . ILE A 1 108 ? -2.434 3.894 11.726 1.00 81.19 108 ILE A N 1
ATOM 925 C CA . ILE A 1 108 ? -1.957 3.674 10.350 1.00 81.19 108 ILE A CA 1
ATOM 926 C C . ILE A 1 108 ? -0.540 4.239 10.163 1.00 81.19 108 ILE A C 1
ATOM 928 O O . ILE A 1 108 ? 0.281 3.595 9.509 1.00 81.19 108 ILE A O 1
ATOM 932 N N . HIS A 1 109 ? -0.223 5.394 10.758 1.00 79.81 109 HIS A N 1
ATOM 933 C CA . HIS A 1 109 ? 1.136 5.946 10.751 1.00 79.81 109 HIS A CA 1
ATOM 934 C C . HIS A 1 109 ? 2.126 4.997 11.439 1.00 79.81 109 HIS A C 1
ATOM 936 O O . HIS A 1 109 ? 3.149 4.647 10.858 1.00 79.81 109 HIS A O 1
ATOM 942 N N . GLN A 1 110 ? 1.787 4.515 12.637 1.00 84.69 110 GLN A N 1
ATOM 943 C CA . GLN A 1 110 ? 2.617 3.574 13.395 1.00 84.69 110 GLN A CA 1
ATOM 944 C C . GLN A 1 110 ? 2.830 2.258 12.641 1.00 84.69 110 GLN A C 1
ATOM 946 O O . GLN A 1 110 ? 3.964 1.821 12.483 1.00 84.69 110 GLN A O 1
ATOM 951 N N . PHE A 1 111 ? 1.774 1.672 12.075 1.00 86.69 111 PHE A N 1
ATOM 952 C CA . PHE A 1 111 ? 1.885 0.463 11.255 1.00 86.69 111 PHE A CA 1
ATOM 953 C C . PHE A 1 111 ? 2.752 0.690 10.018 1.00 86.69 111 PHE A C 1
ATOM 955 O O . PHE A 1 111 ? 3.505 -0.191 9.610 1.00 86.69 111 PHE A O 1
ATOM 962 N N . THR A 1 112 ? 2.668 1.875 9.413 1.00 81.81 112 THR A N 1
ATOM 963 C CA . THR A 1 112 ? 3.516 2.231 8.272 1.00 81.81 112 THR A CA 1
ATOM 964 C C . THR A 1 112 ? 4.984 2.270 8.677 1.00 81.81 112 THR A C 1
ATOM 966 O O . THR A 1 112 ? 5.810 1.666 7.994 1.00 81.81 112 THR A O 1
ATOM 969 N N . GLU A 1 113 ? 5.312 2.912 9.799 1.00 82.81 113 GLU A N 1
ATOM 970 C CA . GLU A 1 113 ? 6.674 2.919 10.338 1.00 82.81 113 GLU A CA 1
ATOM 971 C C . GLU A 1 113 ? 7.169 1.513 10.697 1.00 82.81 113 GLU A C 1
ATOM 973 O O . GLU A 1 113 ? 8.305 1.157 10.382 1.00 82.81 113 GLU A O 1
ATOM 978 N N . ASP A 1 114 ? 6.329 0.702 11.339 1.00 86.06 114 ASP A N 1
ATOM 979 C CA . ASP A 1 114 ? 6.674 -0.661 11.744 1.00 86.06 114 ASP A CA 1
ATOM 980 C C . ASP A 1 114 ? 6.930 -1.550 10.532 1.00 86.06 114 ASP A C 1
ATOM 982 O O . ASP A 1 114 ? 7.920 -2.284 10.491 1.00 86.06 114 ASP A O 1
ATOM 986 N N . TRP A 1 115 ? 6.088 -1.455 9.505 1.00 83.31 115 TRP A N 1
ATOM 987 C CA . TRP A 1 115 ? 6.315 -2.159 8.250 1.00 83.31 115 TRP A CA 1
ATOM 988 C C . TRP A 1 115 ? 7.601 -1.684 7.570 1.00 83.31 115 TRP A C 1
ATOM 990 O O . TRP A 1 115 ? 8.382 -2.506 7.098 1.00 83.31 115 TRP A O 1
ATOM 1000 N N . GLN A 1 116 ? 7.876 -0.376 7.578 1.00 79.94 116 GLN A N 1
ATOM 1001 C CA . GLN A 1 116 ? 9.103 0.176 7.003 1.00 79.94 116 GLN A CA 1
ATOM 1002 C C . GLN A 1 116 ? 10.378 -0.294 7.710 1.00 79.94 116 GLN A C 1
ATOM 1004 O O . GLN A 1 116 ? 11.401 -0.506 7.055 1.00 79.94 116 GLN A O 1
ATOM 1009 N N . LYS A 1 117 ? 10.321 -0.469 9.033 1.00 81.44 117 LYS A N 1
ATOM 1010 C CA . LYS A 1 117 ? 11.440 -0.968 9.844 1.00 81.44 117 LYS A CA 1
ATOM 1011 C C . LYS A 1 117 ? 11.675 -2.467 9.652 1.00 81.44 117 LYS A C 1
ATOM 1013 O O . LYS A 1 117 ? 12.826 -2.898 9.666 1.00 81.44 117 LYS A O 1
ATOM 1018 N N . ASN A 1 118 ? 10.608 -3.249 9.478 1.00 82.94 118 ASN A N 1
ATOM 1019 C CA . ASN A 1 118 ? 10.669 -4.710 9.578 1.00 82.94 118 ASN A CA 1
ATOM 1020 C C . ASN A 1 118 ? 10.554 -5.459 8.238 1.00 82.94 118 ASN A C 1
ATOM 1022 O O . ASN A 1 118 ? 10.970 -6.615 8.165 1.00 82.94 118 ASN A O 1
ATOM 1026 N N . ASP A 1 119 ? 10.019 -4.847 7.176 1.00 79.31 119 ASP A N 1
ATOM 1027 C CA . ASP A 1 119 ? 9.889 -5.492 5.865 1.00 79.31 119 ASP A CA 1
ATOM 1028 C C . ASP A 1 119 ? 11.012 -5.032 4.913 1.00 79.31 119 ASP A C 1
ATOM 1030 O O . ASP A 1 119 ? 11.095 -3.849 4.565 1.00 79.31 119 ASP A O 1
ATOM 1034 N N . PRO A 1 120 ? 11.877 -5.939 4.416 1.00 75.50 120 PRO A N 1
ATOM 1035 C CA . PRO A 1 120 ? 12.952 -5.574 3.493 1.00 75.50 120 PRO A CA 1
ATOM 1036 C C . PRO A 1 120 ? 12.441 -4.944 2.186 1.00 75.50 120 PRO A C 1
ATOM 1038 O O . PRO A 1 120 ? 13.183 -4.201 1.538 1.00 75.50 120 PRO A O 1
ATOM 1041 N N . LYS A 1 121 ? 11.176 -5.183 1.806 1.00 76.62 121 LYS A N 1
ATOM 1042 C CA . LYS A 1 121 ? 10.538 -4.576 0.628 1.00 76.62 121 LYS A CA 1
ATOM 1043 C C . LYS A 1 121 ? 10.213 -3.099 0.814 1.00 76.62 121 LYS A C 1
ATOM 1045 O O . LYS A 1 121 ? 9.950 -2.410 -0.170 1.00 76.62 121 LYS A O 1
ATOM 1050 N N . ALA A 1 122 ? 10.264 -2.572 2.035 1.00 74.38 122 ALA A N 1
ATOM 1051 C CA . ALA A 1 122 ? 9.937 -1.177 2.294 1.00 74.38 122 ALA A CA 1
ATOM 1052 C C . ALA A 1 122 ? 10.826 -0.181 1.556 1.00 74.38 122 ALA A C 1
ATOM 1054 O O . ALA A 1 122 ? 10.347 0.842 1.064 1.00 74.38 122 ALA A O 1
ATOM 1055 N N . LYS A 1 123 ? 12.098 -0.534 1.370 1.00 71.19 123 LYS A N 1
ATOM 1056 C CA . LYS A 1 123 ? 13.068 0.267 0.611 1.00 71.19 123 LYS A CA 1
ATOM 1057 C C . LYS A 1 123 ? 12.666 0.462 -0.855 1.00 71.19 123 LYS A C 1
ATOM 1059 O O . LYS A 1 123 ? 13.130 1.396 -1.496 1.00 71.19 123 LYS A O 1
ATOM 1064 N N . LEU A 1 124 ? 11.801 -0.406 -1.380 1.00 71.69 124 LEU A N 1
ATOM 1065 C CA . LEU A 1 124 ? 11.354 -0.403 -2.771 1.00 71.69 124 LEU A CA 1
ATOM 1066 C C . LEU A 1 124 ? 10.062 0.405 -2.973 1.00 71.69 124 LEU A C 1
ATOM 1068 O O . LEU A 1 124 ? 9.662 0.643 -4.110 1.00 71.69 124 LEU A O 1
ATOM 1072 N N . ILE A 1 125 ? 9.397 0.848 -1.898 1.00 66.94 125 ILE A N 1
ATOM 1073 C CA . ILE A 1 125 ? 8.202 1.704 -1.990 1.00 66.94 125 ILE A CA 1
ATOM 1074 C C . ILE A 1 125 ? 8.566 3.158 -2.290 1.00 66.94 125 ILE A C 1
ATOM 1076 O O . ILE A 1 125 ? 7.855 3.806 -3.053 1.00 66.94 125 ILE A O 1
ATOM 1080 N N . LEU A 1 126 ? 9.692 3.651 -1.772 1.00 60.03 126 LEU A N 1
ATOM 1081 C CA . LEU A 1 126 ? 10.211 5.000 -2.040 1.00 60.03 126 LEU A CA 1
ATOM 1082 C C . LEU A 1 126 ? 10.927 5.068 -3.399 1.00 60.03 126 LEU A C 1
ATOM 1084 O O . LEU A 1 126 ? 12.057 5.545 -3.511 1.00 60.03 126 LEU A O 1
ATOM 1088 N N . TRP A 1 127 ? 10.299 4.524 -4.439 1.00 50.75 127 TRP A N 1
ATOM 1089 C CA . TRP A 1 127 ? 10.898 4.472 -5.761 1.00 50.75 127 TRP A CA 1
ATOM 1090 C C . TRP A 1 127 ? 10.627 5.758 -6.538 1.00 50.75 127 TRP A C 1
ATOM 1092 O O . TRP A 1 127 ? 9.485 6.108 -6.830 1.00 50.75 127 TRP A O 1
ATOM 1102 N N . TYR A 1 128 ? 11.709 6.425 -6.931 1.00 52.59 128 TYR A N 1
ATOM 1103 C CA . TYR A 1 128 ? 11.682 7.557 -7.844 1.00 52.59 128 TYR A CA 1
ATOM 1104 C C . TYR A 1 128 ? 12.107 7.104 -9.242 1.00 52.59 128 TYR A C 1
ATOM 1106 O O . TYR A 1 128 ? 13.194 6.551 -9.441 1.00 52.59 128 TYR A O 1
ATOM 1114 N N . LEU A 1 129 ? 11.287 7.418 -10.247 1.00 44.94 129 LEU A N 1
ATOM 1115 C CA . LEU A 1 129 ? 11.778 7.543 -11.616 1.00 44.94 129 LEU A CA 1
ATOM 1116 C C . LEU A 1 129 ? 12.663 8.786 -11.656 1.00 44.94 129 LEU A C 1
ATOM 1118 O O . LEU A 1 129 ? 12.175 9.894 -11.840 1.00 44.94 129 LEU A O 1
ATOM 1122 N N . THR A 1 130 ? 13.971 8.614 -11.472 1.00 41.00 130 THR A N 1
ATOM 1123 C CA . THR A 1 130 ? 14.910 9.627 -11.953 1.00 41.00 130 THR A CA 1
ATOM 1124 C C . THR A 1 130 ? 14.685 9.783 -13.450 1.00 41.00 130 THR A C 1
ATOM 1126 O O . THR A 1 130 ? 14.788 8.799 -14.195 1.00 41.00 130 THR A O 1
ATOM 1129 N N . ASP A 1 131 ? 14.296 10.991 -13.855 1.00 42.84 131 ASP A N 1
ATOM 1130 C CA . ASP A 1 131 ? 14.154 11.343 -15.257 1.00 42.84 131 ASP A CA 1
ATOM 1131 C C . ASP A 1 131 ? 15.501 11.147 -15.963 1.00 42.84 131 ASP A C 1
ATOM 1133 O O . ASP A 1 131 ? 16.559 11.535 -15.463 1.00 42.84 131 ASP A O 1
ATOM 1137 N N . CYS A 1 132 ? 15.429 10.542 -17.146 1.00 44.84 132 CYS A N 1
ATOM 1138 C CA . CYS A 1 132 ? 16.254 10.982 -18.259 1.00 44.84 132 CYS A CA 1
ATOM 1139 C C . CYS A 1 132 ? 15.605 12.237 -18.854 1.00 44.84 132 CYS A C 1
ATOM 1141 O O . CYS A 1 132 ? 16.319 13.176 -19.234 1.00 44.84 132 CYS A O 1
#

Radius of gyration: 18.98 Å; chains: 1; bounding box: 49×41×45 Å

Organism: NCBI:txid1503980